Protein AF-A0A8S3GUU7-F1 (afdb_monomer)

Structure (mmCIF, N/CA/C/O backbone):
data_AF-A0A8S3GUU7-F1
#
_entry.id   AF-A0A8S3GUU7-F1
#
loop_
_atom_site.group_PDB
_atom_site.id
_atom_site.type_symbol
_atom_site.label_atom_id
_atom_site.label_alt_id
_atom_site.label_comp_id
_atom_site.label_asym_id
_atom_site.label_entity_id
_atom_site.label_seq_id
_atom_site.pdbx_PDB_ins_code
_atom_site.Cartn_x
_atom_site.Cartn_y
_atom_site.Cartn_z
_atom_site.occupancy
_atom_site.B_iso_or_equiv
_atom_site.auth_seq_id
_atom_site.auth_comp_id
_atom_site.auth_asym_id
_atom_site.auth_atom_id
_atom_site.pdbx_PDB_model_num
ATOM 1 N N . ASP A 1 1 ? 14.134 -8.249 5.274 1.00 40.31 1 ASP A N 1
ATOM 2 C CA . ASP A 1 1 ? 15.047 -9.192 4.609 1.00 40.31 1 ASP A CA 1
ATOM 3 C C . ASP A 1 1 ? 14.419 -10.175 3.637 1.00 40.31 1 ASP A C 1
ATOM 5 O O . ASP A 1 1 ? 15.190 -10.822 2.953 1.00 40.31 1 ASP A O 1
ATOM 9 N N . ASP A 1 2 ? 13.101 -10.194 3.404 1.00 51.78 2 ASP A N 1
ATOM 10 C CA . ASP A 1 2 ? 12.549 -11.016 2.317 1.00 51.78 2 ASP A CA 1
ATOM 11 C C . ASP A 1 2 ? 11.729 -10.173 1.341 1.00 51.78 2 ASP A C 1
ATOM 13 O O . ASP A 1 2 ? 10.707 -9.580 1.690 1.00 51.78 2 ASP A O 1
ATOM 17 N N . PHE A 1 3 ? 12.198 -10.097 0.093 1.00 51.91 3 PHE A N 1
ATOM 18 C CA . PHE A 1 3 ? 11.362 -9.646 -1.013 1.00 51.91 3 PHE A CA 1
ATOM 19 C C . PHE A 1 3 ? 10.287 -10.728 -1.222 1.00 51.91 3 PHE A C 1
ATOM 21 O O . PHE A 1 3 ? 10.642 -11.899 -1.352 1.00 51.91 3 PHE A O 1
ATOM 28 N N . PRO A 1 4 ? 8.987 -10.389 -1.267 1.00 59.56 4 PRO A N 1
ATOM 29 C CA . PRO A 1 4 ? 7.901 -11.375 -1.188 1.00 59.56 4 PRO A CA 1
ATOM 30 C C . PRO A 1 4 ? 7.837 -12.356 -2.372 1.00 59.56 4 PRO A C 1
ATOM 32 O O . PRO A 1 4 ? 7.067 -13.312 -2.340 1.00 59.56 4 PRO A O 1
ATOM 35 N N . TYR A 1 5 ? 8.634 -12.131 -3.419 1.00 67.38 5 TYR A N 1
ATOM 36 C CA . TYR A 1 5 ? 8.661 -12.941 -4.630 1.00 67.38 5 TYR A CA 1
ATOM 37 C C . TYR A 1 5 ? 10.096 -13.282 -5.039 1.00 67.38 5 TYR A C 1
ATOM 39 O O . TYR A 1 5 ? 10.978 -12.428 -5.047 1.00 67.38 5 TYR A O 1
ATOM 47 N N . SER A 1 6 ? 10.333 -14.526 -5.450 1.00 74.62 6 SER A N 1
ATOM 48 C CA . SER A 1 6 ? 11.622 -14.935 -6.013 1.00 74.62 6 SER A CA 1
ATOM 49 C C . SER A 1 6 ? 11.934 -14.126 -7.276 1.00 74.62 6 SER A C 1
ATOM 51 O O . SER A 1 6 ? 11.112 -14.074 -8.200 1.00 74.62 6 SER A O 1
ATOM 53 N N . ILE A 1 7 ? 13.123 -13.529 -7.341 1.00 79.25 7 ILE A N 1
ATOM 54 C CA . ILE A 1 7 ? 13.607 -12.837 -8.539 1.00 79.25 7 ILE A CA 1
ATOM 55 C C . ILE A 1 7 ? 13.697 -13.869 -9.671 1.00 79.25 7 ILE A C 1
ATOM 57 O O . ILE A 1 7 ? 14.233 -14.951 -9.489 1.00 79.25 7 ILE A O 1
ATOM 61 N N . LYS A 1 8 ? 13.144 -13.577 -10.851 1.00 81.44 8 LYS A N 1
ATOM 62 C CA . LYS A 1 8 ? 13.173 -14.534 -11.976 1.00 81.44 8 LYS A CA 1
ATOM 63 C C . LYS A 1 8 ? 14.347 -14.311 -12.920 1.00 81.44 8 LYS A C 1
ATOM 65 O O . LYS A 1 8 ? 14.850 -15.266 -13.496 1.00 81.44 8 LYS A O 1
ATOM 70 N N . CYS A 1 9 ? 14.749 -13.059 -13.110 1.00 83.31 9 CYS A N 1
ATOM 71 C CA . CYS A 1 9 ? 15.801 -12.668 -14.038 1.00 83.31 9 CYS A CA 1
ATOM 72 C C . CYS A 1 9 ? 16.265 -11.243 -13.722 1.00 83.31 9 CYS A C 1
ATOM 74 O O . CYS A 1 9 ? 15.494 -10.444 -13.184 1.00 83.31 9 CYS A O 1
ATOM 76 N N . ILE A 1 10 ? 17.515 -10.937 -14.061 1.00 83.62 10 ILE A N 1
ATOM 77 C CA . ILE A 1 10 ? 18.119 -9.614 -13.936 1.00 83.62 10 ILE A CA 1
ATOM 78 C C . ILE A 1 10 ? 18.531 -9.149 -15.334 1.00 83.62 10 ILE A C 1
ATOM 80 O O . ILE A 1 10 ? 19.316 -9.820 -16.002 1.00 83.62 10 ILE A O 1
ATOM 84 N N . TYR A 1 11 ? 18.037 -7.984 -15.755 1.00 85.31 11 TYR A N 1
ATOM 85 C CA . TYR A 1 11 ? 18.441 -7.334 -17.001 1.00 85.31 11 TYR A CA 1
ATOM 86 C C . TYR A 1 11 ? 19.432 -6.209 -16.705 1.00 85.31 11 TYR A C 1
ATOM 88 O O . TYR A 1 11 ? 19.149 -5.320 -15.902 1.00 85.31 11 TYR A O 1
ATOM 96 N N . LEU A 1 12 ? 20.589 -6.231 -17.364 1.00 83.56 12 LEU A N 1
ATOM 97 C CA . LEU A 1 12 ? 21.628 -5.213 -17.227 1.00 83.56 12 LEU A CA 1
ATOM 98 C C . LEU A 1 12 ? 21.812 -4.476 -18.553 1.00 83.56 12 LEU A C 1
ATOM 100 O O . LEU A 1 12 ? 22.301 -5.060 -19.517 1.00 83.56 12 LEU A O 1
ATOM 104 N N . LEU A 1 13 ? 21.483 -3.185 -18.590 1.00 82.12 13 LEU A N 1
ATOM 105 C CA . LEU A 1 13 ? 21.743 -2.336 -19.751 1.00 82.12 13 LEU A CA 1
ATOM 106 C C . LEU A 1 13 ? 23.160 -1.751 -19.675 1.00 82.12 13 LEU A C 1
ATOM 108 O O . LEU A 1 13 ? 23.517 -1.098 -18.691 1.00 82.12 13 LEU A O 1
ATOM 112 N N . ARG A 1 14 ? 23.985 -1.972 -20.707 1.00 71.44 14 ARG A N 1
ATOM 113 C CA . ARG A 1 14 ? 25.337 -1.401 -20.745 1.00 71.44 14 ARG A CA 1
ATOM 114 C C . ARG A 1 14 ? 25.300 0.112 -21.014 1.00 71.44 14 ARG A C 1
ATOM 116 O O . ARG A 1 14 ? 24.604 0.560 -21.920 1.00 71.44 14 ARG A O 1
ATOM 123 N N . PRO A 1 15 ? 26.099 0.906 -20.289 1.00 61.66 15 PRO A N 1
ATOM 124 C CA . PRO A 1 15 ? 26.205 2.339 -20.518 1.00 61.66 15 PRO A CA 1
ATOM 125 C C . PRO A 1 15 ? 27.009 2.631 -21.793 1.00 61.66 15 PRO A C 1
ATOM 127 O O . PRO A 1 15 ? 28.092 2.085 -21.995 1.00 61.66 15 PRO A O 1
ATOM 130 N N . ASN A 1 16 ? 26.505 3.541 -22.633 1.00 59.91 16 ASN A N 1
ATOM 131 C CA . ASN A 1 16 ? 27.073 3.859 -23.955 1.00 59.91 16 ASN A CA 1
ATOM 132 C C . ASN A 1 16 ? 28.303 4.795 -23.930 1.00 59.91 16 ASN A C 1
ATOM 134 O O . ASN A 1 16 ? 28.861 5.102 -24.982 1.00 59.91 16 ASN A O 1
ATOM 138 N N . SER A 1 17 ? 28.752 5.254 -22.757 1.00 56.25 17 SER A N 1
ATOM 139 C CA . SER A 1 17 ? 29.848 6.228 -22.633 1.00 56.25 17 SER A CA 1
ATOM 140 C C . SER A 1 17 ? 31.183 5.592 -22.240 1.00 56.25 17 SER A C 1
ATOM 142 O O . SER A 1 17 ? 31.288 4.867 -21.250 1.00 56.25 17 SER A O 1
ATOM 144 N N . TRP A 1 18 ? 32.246 5.983 -22.955 1.00 52.94 18 TRP A N 1
ATOM 145 C CA . TRP A 1 18 ? 33.654 5.626 -22.702 1.00 52.94 18 TRP A CA 1
ATOM 146 C C . TRP A 1 18 ? 34.109 5.855 -21.242 1.00 52.94 18 TRP A C 1
ATOM 148 O O . TRP A 1 18 ? 34.993 5.147 -20.761 1.00 52.94 18 TRP A O 1
ATOM 158 N N . MET A 1 19 ? 33.475 6.778 -20.505 1.00 52.06 19 MET A N 1
ATOM 159 C CA . MET A 1 19 ? 33.838 7.110 -19.118 1.00 52.06 19 MET A CA 1
ATOM 160 C C . MET A 1 19 ? 33.398 6.076 -18.070 1.00 52.06 19 MET A C 1
ATOM 162 O O . MET A 1 19 ? 33.816 6.173 -16.922 1.00 52.06 19 MET A O 1
ATOM 166 N N . GLN A 1 20 ? 32.639 5.039 -18.442 1.00 51.25 20 GLN A N 1
ATOM 167 C CA . GLN A 1 20 ? 32.334 3.920 -17.538 1.00 51.25 20 GLN A CA 1
ATOM 168 C C . GLN A 1 20 ? 33.222 2.690 -17.772 1.00 51.25 20 GLN A C 1
ATOM 170 O O . GLN A 1 20 ? 33.020 1.649 -17.151 1.00 51.25 20 GLN A O 1
ATOM 175 N N . ARG A 1 21 ? 34.272 2.796 -18.602 1.00 49.62 21 ARG A N 1
ATOM 176 C CA . ARG A 1 21 ? 35.256 1.711 -18.784 1.00 49.62 21 ARG A CA 1
ATOM 177 C C . ARG A 1 21 ? 35.978 1.328 -17.481 1.00 49.62 21 ARG A C 1
ATOM 179 O O . ARG A 1 21 ? 36.490 0.220 -17.408 1.00 49.62 21 ARG A O 1
ATOM 186 N N . ALA A 1 22 ? 35.947 2.146 -16.427 1.00 47.12 22 ALA A N 1
ATOM 187 C CA . ALA A 1 22 ? 36.403 1.743 -15.090 1.00 47.12 22 ALA A CA 1
ATOM 188 C C . ALA A 1 22 ? 35.411 0.818 -14.345 1.00 47.12 22 ALA A C 1
ATOM 190 O O . ALA A 1 22 ? 35.832 0.008 -13.526 1.00 47.12 22 ALA A O 1
ATOM 191 N N . ILE A 1 23 ? 34.118 0.859 -14.689 1.00 46.88 23 ILE A N 1
ATOM 192 C CA . ILE A 1 23 ? 33.077 -0.066 -14.192 1.00 46.88 23 ILE A CA 1
ATOM 193 C C . ILE A 1 23 ? 33.123 -1.401 -14.967 1.00 46.88 23 ILE A C 1
ATOM 195 O O . ILE A 1 23 ? 32.507 -2.387 -14.579 1.00 46.88 23 ILE A O 1
ATOM 199 N N . SER A 1 24 ? 33.925 -1.485 -16.041 1.00 45.56 24 SER A N 1
ATOM 200 C CA . SER A 1 24 ? 34.083 -2.690 -16.876 1.00 45.56 24 SER A CA 1
ATOM 201 C C . SER A 1 24 ? 34.731 -3.894 -16.183 1.00 45.56 24 SER A C 1
ATOM 203 O O . SER A 1 24 ? 34.866 -4.953 -16.799 1.00 45.56 24 SER A O 1
ATOM 205 N N . ARG A 1 25 ? 35.079 -3.804 -14.896 1.00 47.59 25 ARG A N 1
ATOM 206 C CA . ARG A 1 25 ? 35.370 -4.997 -14.104 1.00 47.59 25 ARG A CA 1
ATOM 207 C C . ARG A 1 25 ? 34.062 -5.647 -13.670 1.00 47.59 25 ARG A C 1
ATOM 209 O O . ARG A 1 25 ? 33.586 -5.485 -12.553 1.00 47.59 25 ARG A O 1
ATOM 216 N N . ILE A 1 26 ? 33.588 -6.487 -14.582 1.00 52.16 26 ILE A N 1
ATOM 217 C CA . ILE A 1 26 ? 32.719 -7.667 -14.426 1.00 52.16 26 ILE A CA 1
ATOM 218 C C . ILE A 1 26 ? 32.937 -8.444 -13.098 1.00 52.16 26 ILE A C 1
ATOM 220 O O . ILE A 1 26 ? 32.093 -9.231 -12.696 1.00 52.16 26 ILE A O 1
ATOM 224 N N . THR A 1 27 ? 34.023 -8.190 -12.366 1.00 49.88 27 THR A N 1
ATOM 225 C CA . THR A 1 27 ? 34.297 -8.671 -11.010 1.00 49.88 27 THR A CA 1
ATOM 226 C C . THR A 1 27 ? 33.221 -8.298 -9.976 1.00 49.88 27 THR A C 1
ATOM 228 O O . THR A 1 27 ? 32.837 -9.172 -9.212 1.00 49.88 27 THR A O 1
ATOM 231 N N . ILE A 1 28 ? 32.665 -7.075 -9.972 1.00 51.16 28 ILE A N 1
ATOM 232 C CA . ILE A 1 28 ? 31.681 -6.682 -8.930 1.00 51.16 28 ILE A CA 1
ATOM 233 C C . ILE A 1 28 ? 30.335 -7.406 -9.128 1.00 51.16 28 ILE A C 1
ATOM 235 O O . ILE A 1 28 ? 29.662 -7.742 -8.163 1.00 51.16 28 ILE A O 1
ATOM 239 N N . LEU A 1 29 ? 29.959 -7.715 -10.373 1.00 51.12 29 LEU A N 1
ATOM 240 C CA . LEU A 1 29 ? 28.748 -8.492 -10.668 1.00 51.12 29 LEU A CA 1
ATOM 241 C C . LEU A 1 29 ? 28.934 -9.999 -10.468 1.00 51.12 29 LEU A C 1
ATOM 243 O O . LEU A 1 29 ? 27.950 -10.673 -10.211 1.00 51.12 29 LEU A O 1
ATOM 247 N N . ASN A 1 30 ? 30.158 -10.523 -10.575 1.00 49.50 30 ASN A N 1
ATOM 248 C CA . ASN A 1 30 ? 30.435 -11.932 -10.285 1.00 49.50 30 ASN A C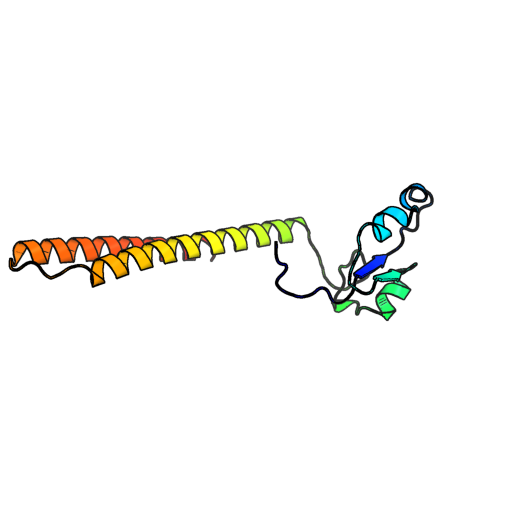A 1
ATOM 249 C C . ASN A 1 30 ? 30.600 -12.208 -8.778 1.00 49.50 30 ASN A C 1
ATOM 251 O O . ASN A 1 30 ? 30.403 -13.344 -8.356 1.00 49.50 30 ASN A O 1
ATOM 255 N N . GLU A 1 31 ? 30.952 -11.202 -7.967 1.00 47.34 31 GLU A N 1
ATOM 256 C CA . GLU A 1 31 ? 30.918 -11.304 -6.497 1.00 47.34 31 GLU A CA 1
ATOM 257 C C . GLU A 1 31 ? 29.491 -11.258 -5.946 1.00 47.34 31 GLU A C 1
ATOM 259 O O . GLU A 1 31 ? 29.198 -11.901 -4.936 1.00 47.34 31 GLU A O 1
ATOM 264 N N . ILE A 1 32 ? 28.571 -10.585 -6.646 1.00 49.19 32 ILE A N 1
ATOM 265 C CA . ILE A 1 32 ? 27.144 -10.806 -6.438 1.00 49.19 32 ILE A CA 1
ATOM 266 C C . ILE A 1 32 ? 26.831 -12.145 -7.103 1.00 49.19 32 ILE A C 1
ATOM 268 O O . ILE A 1 32 ? 26.546 -12.228 -8.293 1.00 49.19 32 ILE A O 1
ATOM 272 N N . THR A 1 33 ? 26.921 -13.219 -6.330 1.00 47.47 33 THR A N 1
ATOM 273 C CA . THR A 1 33 ? 26.434 -14.549 -6.700 1.00 47.47 33 THR A CA 1
ATOM 274 C C . THR A 1 33 ? 24.915 -14.465 -6.870 1.00 47.47 33 THR A C 1
ATOM 276 O O . THR A 1 33 ? 24.129 -14.847 -6.009 1.00 47.47 33 THR A O 1
ATOM 279 N N . CYS A 1 34 ? 24.474 -13.876 -7.978 1.00 55.47 34 CYS A N 1
ATOM 280 C CA . CYS A 1 34 ? 23.082 -13.843 -8.362 1.00 55.47 34 CYS A CA 1
ATOM 281 C C . CYS A 1 34 ? 22.712 -15.271 -8.736 1.00 55.47 34 CYS A C 1
ATOM 283 O O . CYS A 1 34 ? 23.048 -15.739 -9.820 1.00 55.47 34 CYS A O 1
ATOM 285 N N . SER A 1 35 ? 21.965 -15.951 -7.871 1.00 67.62 35 SER A N 1
ATOM 286 C CA . SER A 1 35 ? 21.354 -17.257 -8.161 1.00 67.62 35 SER A CA 1
ATOM 287 C C . SER A 1 35 ? 20.331 -17.216 -9.312 1.00 67.62 35 SER A C 1
ATOM 289 O O . SER A 1 35 ? 19.611 -18.185 -9.533 1.00 67.62 35 SER A O 1
ATOM 291 N N . HIS A 1 36 ? 20.235 -16.097 -10.035 1.00 71.88 36 HIS A N 1
ATOM 292 C CA . HIS A 1 36 ? 19.209 -15.799 -11.020 1.00 71.88 36 HIS A CA 1
ATOM 293 C C . HIS A 1 36 ? 19.841 -15.507 -12.389 1.00 71.88 36 HIS A C 1
ATOM 295 O O . HIS A 1 36 ? 20.915 -14.902 -12.445 1.00 71.88 36 HIS A O 1
ATOM 301 N N . PRO A 1 37 ? 19.174 -15.879 -13.498 1.00 80.69 37 PRO A N 1
ATOM 302 C CA . PRO A 1 37 ? 19.636 -15.590 -14.852 1.00 80.69 37 PRO A CA 1
ATOM 303 C C . PRO A 1 37 ? 19.925 -14.098 -15.059 1.00 80.69 37 PRO A C 1
ATOM 305 O O . PRO A 1 37 ? 19.051 -13.260 -14.826 1.00 80.69 37 PRO A O 1
ATOM 308 N N . LEU A 1 38 ? 21.133 -13.779 -15.528 1.00 79.94 38 LEU A N 1
ATOM 309 C CA . LEU A 1 38 ? 21.570 -12.424 -15.869 1.00 79.94 38 LEU A CA 1
ATOM 310 C C . LEU A 1 38 ? 21.602 -12.249 -17.393 1.00 79.94 38 LEU A C 1
ATOM 312 O O . LEU A 1 38 ? 22.355 -12.943 -18.077 1.00 79.94 38 LEU A O 1
ATOM 316 N N . ILE A 1 39 ? 20.832 -11.294 -17.915 1.00 83.56 39 ILE A N 1
ATOM 317 C CA . ILE A 1 39 ? 20.787 -10.938 -19.340 1.00 83.56 39 ILE A CA 1
ATOM 318 C C . ILE A 1 39 ? 21.400 -9.549 -19.516 1.00 83.56 39 ILE A C 1
ATOM 320 O O . ILE A 1 39 ? 20.913 -8.560 -18.970 1.00 83.56 39 ILE A O 1
ATOM 324 N N . VAL A 1 40 ? 22.492 -9.461 -20.275 1.00 83.25 40 VAL A N 1
ATOM 325 C CA . VAL A 1 40 ? 23.224 -8.206 -20.489 1.00 83.25 40 VAL A CA 1
ATOM 326 C C . VAL A 1 40 ? 22.867 -7.624 -21.852 1.00 83.25 40 VAL A C 1
ATOM 328 O O . VAL A 1 40 ? 23.374 -8.093 -22.865 1.00 83.25 40 VAL A O 1
ATOM 331 N N . CYS A 1 41 ? 22.060 -6.567 -21.857 1.00 83.38 41 CYS A N 1
ATOM 332 C CA . CYS A 1 41 ? 21.642 -5.849 -23.058 1.00 83.38 41 CYS A CA 1
ATOM 333 C C . CYS A 1 41 ? 22.659 -4.753 -23.407 1.00 83.38 41 CYS A C 1
ATOM 335 O O . CYS A 1 41 ? 23.055 -3.943 -22.562 1.00 83.38 41 CYS A O 1
ATOM 337 N N . ARG A 1 42 ? 23.092 -4.696 -24.665 1.00 80.50 42 ARG A N 1
ATOM 338 C CA . ARG A 1 42 ? 24.012 -3.670 -25.187 1.00 80.50 42 ARG A CA 1
ATOM 339 C C . ARG A 1 42 ? 23.286 -2.433 -25.688 1.00 80.50 42 ARG A C 1
ATOM 341 O O . ARG A 1 42 ? 23.886 -1.368 -25.752 1.00 80.50 42 ARG A O 1
ATOM 348 N N . THR A 1 43 ? 22.026 -2.582 -26.078 1.00 84.38 43 THR A N 1
ATOM 349 C CA . THR A 1 43 ? 21.197 -1.498 -26.606 1.00 84.38 43 THR A CA 1
ATOM 350 C C . THR A 1 43 ? 19.798 -1.571 -26.014 1.00 84.38 43 THR A C 1
ATOM 352 O O . THR A 1 43 ? 19.389 -2.612 -25.503 1.00 84.38 43 THR A O 1
ATOM 355 N N . LEU A 1 44 ? 19.048 -0.469 -26.103 1.00 86.12 44 LEU A N 1
ATOM 356 C CA . LEU A 1 44 ? 17.632 -0.480 -25.740 1.00 86.12 44 LEU A CA 1
ATOM 357 C C . LEU A 1 44 ? 16.839 -1.443 -26.635 1.00 86.12 44 LEU A C 1
ATOM 359 O O . LEU A 1 44 ? 15.970 -2.131 -26.129 1.00 86.12 44 LEU A O 1
ATOM 363 N N . ALA A 1 45 ? 17.174 -1.574 -27.923 1.00 87.88 45 ALA A N 1
ATOM 364 C CA . ALA A 1 45 ? 16.497 -2.522 -28.812 1.00 87.88 45 ALA A CA 1
ATOM 365 C C . ALA A 1 45 ? 16.584 -3.971 -28.295 1.00 87.88 45 ALA A C 1
ATOM 367 O O . ALA A 1 45 ? 15.570 -4.650 -28.219 1.00 87.88 45 ALA A O 1
ATOM 368 N N . GLU A 1 46 ? 17.766 -4.396 -27.838 1.00 88.44 46 GLU A N 1
ATOM 369 C CA . GLU A 1 46 ? 17.980 -5.725 -27.239 1.00 88.44 46 GLU A CA 1
ATOM 370 C C . GLU A 1 46 ? 17.202 -5.909 -25.921 1.00 88.44 46 GLU A C 1
ATOM 372 O O . GLU A 1 46 ? 16.753 -7.007 -25.607 1.00 88.44 46 GLU A O 1
ATOM 377 N N . LEU A 1 47 ? 16.981 -4.832 -25.157 1.00 89.94 47 LEU A N 1
ATOM 378 C CA . LEU A 1 47 ? 16.117 -4.869 -23.971 1.00 89.94 47 LEU A CA 1
ATOM 379 C C . LEU A 1 47 ? 14.643 -5.087 -24.357 1.00 89.94 47 LEU A C 1
ATOM 381 O O . LEU A 1 47 ? 13.958 -5.890 -23.727 1.00 89.94 47 LEU A O 1
ATOM 385 N N . HIS A 1 48 ? 14.175 -4.410 -25.411 1.00 90.25 48 HIS A N 1
ATOM 386 C CA . HIS A 1 48 ? 12.801 -4.513 -25.924 1.00 90.25 48 HIS A CA 1
ATOM 387 C C . HIS A 1 48 ? 12.504 -5.851 -26.628 1.00 90.25 48 HIS A C 1
ATOM 389 O O . HIS A 1 48 ? 11.343 -6.206 -26.800 1.00 90.25 48 HIS A O 1
ATOM 395 N N . GLU A 1 49 ? 13.523 -6.641 -26.986 1.00 90.94 49 GLU A N 1
ATOM 396 C CA . GLU A 1 49 ? 13.334 -8.040 -27.417 1.00 90.94 49 GLU A CA 1
ATOM 397 C C . GLU A 1 49 ? 12.876 -8.951 -26.266 1.00 90.94 49 GLU A C 1
ATOM 399 O O . GLU A 1 49 ? 12.252 -9.986 -26.501 1.00 90.94 49 GLU A O 1
ATOM 404 N N . HIS A 1 50 ? 13.173 -8.568 -25.020 1.00 88.38 50 HIS A N 1
ATOM 405 C CA . HIS A 1 50 ? 12.870 -9.358 -23.827 1.00 88.38 50 HIS A CA 1
ATOM 406 C C . HIS A 1 50 ? 11.703 -8.796 -23.008 1.00 88.38 50 HIS A C 1
ATOM 408 O O . HIS A 1 50 ? 11.037 -9.549 -22.294 1.00 88.38 50 HIS A O 1
ATOM 414 N N . LEU A 1 51 ? 11.479 -7.482 -23.072 1.00 90.25 51 LEU A N 1
ATOM 415 C CA . LEU A 1 51 ? 10.495 -6.762 -22.267 1.00 90.25 51 LEU A CA 1
ATOM 416 C C . LEU A 1 51 ? 9.612 -5.891 -23.156 1.00 90.25 51 LEU A C 1
ATOM 418 O O . LEU A 1 51 ? 10.102 -5.176 -24.023 1.00 90.25 51 LEU A O 1
ATOM 422 N N . ASP A 1 52 ? 8.308 -5.911 -22.897 1.00 91.56 52 ASP A N 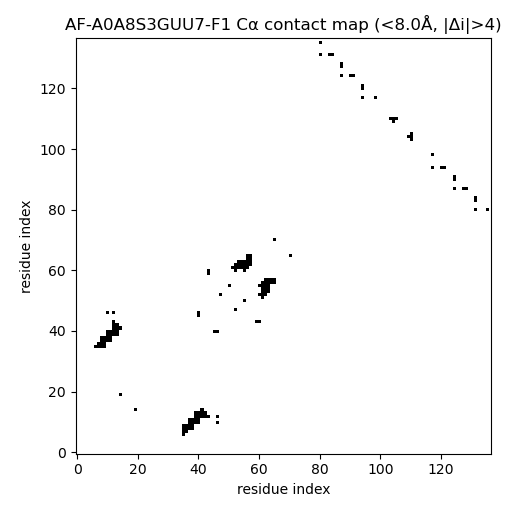1
ATOM 423 C CA . ASP A 1 52 ? 7.357 -5.053 -23.599 1.00 91.56 52 ASP A CA 1
ATOM 424 C C . ASP A 1 52 ? 7.519 -3.590 -23.140 1.00 91.56 52 ASP A C 1
ATOM 426 O O . ASP A 1 52 ? 7.693 -3.308 -21.949 1.00 91.56 52 ASP A O 1
ATOM 430 N N . ALA A 1 53 ? 7.412 -2.637 -24.069 1.00 90.12 53 ALA A N 1
ATOM 431 C CA . ALA A 1 53 ? 7.485 -1.206 -23.775 1.00 90.12 53 ALA A CA 1
ATOM 432 C C . ALA A 1 53 ? 6.466 -0.755 -22.708 1.00 90.12 53 ALA A C 1
ATOM 434 O O . ALA A 1 53 ? 6.738 0.179 -21.951 1.00 90.12 53 ALA A O 1
ATOM 435 N N . SER A 1 54 ? 5.316 -1.427 -22.597 1.00 90.69 54 SER A N 1
ATOM 436 C CA . SER A 1 54 ? 4.306 -1.198 -21.552 1.00 90.69 54 SER A CA 1
ATOM 437 C C . SER A 1 54 ? 4.795 -1.464 -20.125 1.00 90.69 54 SER A C 1
ATOM 439 O O . SER A 1 54 ? 4.189 -0.969 -19.176 1.00 90.69 54 SER A O 1
ATOM 441 N N . GLN A 1 55 ? 5.894 -2.203 -19.960 1.00 89.62 55 GLN A N 1
ATOM 442 C CA . GLN A 1 55 ? 6.484 -2.553 -18.666 1.00 89.62 55 GLN A CA 1
ATOM 443 C C . GLN A 1 55 ? 7.682 -1.671 -18.290 1.00 89.62 55 GLN A C 1
ATOM 445 O O . GLN A 1 55 ? 8.249 -1.825 -17.208 1.00 89.62 55 GLN A O 1
ATOM 450 N N . LEU A 1 56 ? 8.078 -0.751 -19.171 1.00 90.44 56 LEU A N 1
ATOM 451 C CA . LEU A 1 56 ? 9.269 0.078 -19.015 1.00 90.44 56 LEU A CA 1
ATOM 452 C C . LEU A 1 56 ? 8.896 1.549 -18.811 1.00 90.44 56 LEU A C 1
ATOM 454 O O . LEU A 1 56 ? 7.888 2.033 -19.329 1.00 90.44 56 LEU A O 1
ATOM 458 N N . SER A 1 57 ? 9.733 2.278 -18.069 1.00 90.62 57 SER A N 1
ATOM 459 C CA . SER A 1 57 ? 9.613 3.732 -17.954 1.00 90.62 57 SER A CA 1
ATOM 460 C C . SER A 1 57 ? 10.031 4.429 -19.248 1.00 90.62 57 SER A C 1
ATOM 462 O O . SER A 1 57 ? 10.806 3.890 -20.042 1.00 90.62 57 SER A O 1
ATOM 464 N N . LYS A 1 58 ? 9.550 5.658 -19.458 1.00 89.12 58 LYS A N 1
ATOM 465 C CA . LYS A 1 58 ? 9.922 6.485 -20.621 1.00 89.12 58 LYS A CA 1
ATOM 466 C C . LYS A 1 58 ? 11.437 6.671 -20.781 1.00 89.12 58 LYS A C 1
ATOM 468 O O . LYS A 1 58 ? 11.921 6.686 -21.908 1.00 89.12 58 LYS A O 1
ATOM 473 N N . ASP A 1 59 ? 12.189 6.720 -19.680 1.00 85.69 59 ASP A N 1
ATOM 474 C CA . ASP A 1 59 ? 13.661 6.815 -19.689 1.00 85.69 59 ASP A CA 1
ATOM 475 C C . ASP A 1 59 ? 14.341 5.599 -20.348 1.00 85.69 59 ASP A C 1
ATOM 477 O O . ASP A 1 59 ? 15.470 5.688 -20.827 1.00 85.69 59 ASP A O 1
ATOM 481 N N . LEU A 1 60 ? 13.638 4.464 -20.403 1.00 88.19 60 LEU A N 1
ATOM 482 C CA . LEU A 1 60 ? 14.052 3.221 -21.060 1.00 88.19 60 LEU A CA 1
ATOM 483 C C . LEU A 1 60 ? 13.304 2.994 -22.387 1.00 88.19 60 LEU A C 1
ATOM 485 O O . LEU A 1 60 ? 13.197 1.864 -22.866 1.00 88.19 60 LEU A O 1
ATOM 489 N N . ALA A 1 61 ? 12.784 4.070 -22.987 1.00 88.69 61 ALA A N 1
ATOM 490 C CA . ALA A 1 61 ? 11.936 4.040 -24.179 1.00 88.69 61 ALA A CA 1
ATOM 491 C C . ALA A 1 61 ? 10.654 3.196 -24.008 1.00 88.69 61 ALA A C 1
ATOM 493 O O . ALA A 1 61 ? 10.170 2.588 -24.960 1.00 88.69 61 ALA A O 1
ATOM 494 N N . GLY A 1 62 ? 10.114 3.145 -22.788 1.00 90.19 62 GLY A N 1
ATOM 495 C CA . GLY A 1 62 ? 8.832 2.520 -22.475 1.00 90.19 62 GLY A CA 1
ATOM 496 C C . GLY A 1 62 ? 7.654 3.495 -22.416 1.00 90.19 62 GLY A C 1
ATOM 497 O O . GLY A 1 62 ? 7.767 4.673 -22.759 1.00 90.19 62 GLY A O 1
ATOM 498 N N . LEU A 1 63 ? 6.505 2.994 -21.963 1.00 91.94 63 LEU A N 1
ATOM 499 C CA . LEU A 1 63 ? 5.235 3.727 -21.903 1.00 91.94 63 LEU A CA 1
ATOM 500 C C . LEU A 1 63 ? 4.884 4.235 -20.495 1.00 91.94 63 LEU A C 1
ATOM 502 O O . LEU A 1 63 ? 3.998 5.081 -20.360 1.00 91.94 63 LEU A O 1
ATOM 506 N N . ILE A 1 64 ? 5.561 3.754 -19.447 1.00 91.81 64 ILE A N 1
ATOM 507 C CA . ILE A 1 64 ? 5.266 4.133 -18.061 1.00 91.81 64 ILE A CA 1
ATOM 508 C C . ILE A 1 64 ? 5.834 5.525 -17.772 1.00 91.81 64 ILE A C 1
ATOM 510 O O . ILE A 1 64 ? 7.043 5.762 -17.835 1.00 91.81 64 ILE A O 1
ATOM 514 N N . ASP A 1 65 ? 4.953 6.450 -17.399 1.00 90.94 6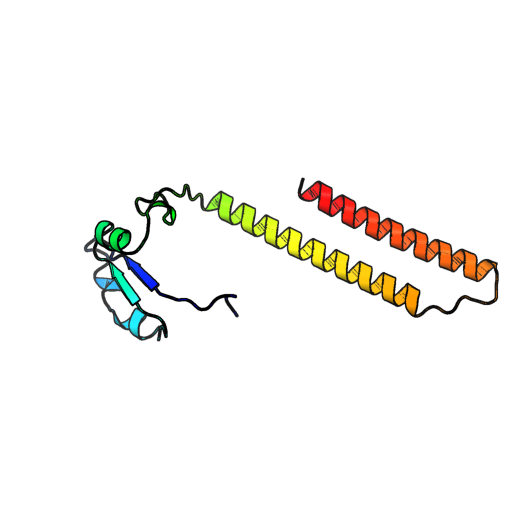5 ASP A N 1
ATOM 515 C CA . ASP A 1 65 ? 5.340 7.776 -16.925 1.00 90.94 65 ASP A CA 1
ATOM 516 C C . ASP A 1 65 ? 5.781 7.709 -15.458 1.00 90.94 65 ASP A C 1
ATOM 518 O O . ASP A 1 65 ? 4.989 7.896 -14.535 1.00 90.94 65 ASP A O 1
ATOM 522 N N . PHE A 1 66 ? 7.046 7.358 -15.235 1.00 89.31 66 PHE A N 1
ATOM 523 C CA . PHE A 1 66 ? 7.596 7.234 -13.891 1.00 89.31 66 PHE A CA 1
ATOM 524 C C . PHE A 1 66 ? 8.080 8.590 -13.368 1.00 89.31 66 PHE A C 1
ATOM 526 O O . PHE A 1 66 ? 8.994 9.194 -13.925 1.00 89.31 66 PHE A O 1
ATOM 533 N N . ARG A 1 67 ? 7.503 9.043 -12.251 1.00 88.56 67 ARG A N 1
ATOM 534 C CA . ARG A 1 67 ? 7.939 10.244 -11.529 1.00 88.56 67 ARG A CA 1
ATOM 535 C C . ARG A 1 67 ? 8.464 9.837 -10.160 1.00 88.56 67 ARG A C 1
ATOM 537 O O . ARG A 1 67 ? 7.685 9.487 -9.278 1.00 88.56 67 ARG A O 1
ATOM 544 N N . LEU A 1 68 ? 9.785 9.896 -9.984 1.00 86.44 68 LEU A N 1
ATOM 545 C CA . LEU A 1 68 ? 10.448 9.425 -8.763 1.00 86.44 68 LEU A CA 1
ATOM 546 C C . LEU A 1 68 ? 9.878 10.080 -7.500 1.00 86.44 68 LEU A C 1
ATOM 548 O O . LEU A 1 68 ? 9.575 9.384 -6.540 1.00 86.44 68 LEU A O 1
ATOM 552 N N . PHE A 1 69 ? 9.708 11.403 -7.514 1.00 91.88 69 PHE A N 1
ATOM 553 C CA . PHE A 1 69 ? 9.212 12.137 -6.350 1.00 91.88 69 PHE A CA 1
ATOM 554 C C . PHE A 1 69 ? 7.805 11.682 -5.936 1.00 91.88 69 PHE A C 1
ATOM 556 O O . PHE A 1 69 ? 7.585 11.345 -4.779 1.00 91.88 69 PHE A O 1
ATOM 563 N N . GLU A 1 70 ? 6.883 11.578 -6.895 1.00 91.50 70 GLU A N 1
ATOM 564 C CA . GLU A 1 70 ? 5.524 11.088 -6.644 1.00 91.50 70 GLU A CA 1
ATOM 565 C C . GLU A 1 70 ? 5.525 9.631 -6.166 1.00 91.50 70 GLU A C 1
ATOM 567 O O . GLU A 1 70 ? 4.750 9.264 -5.287 1.00 91.50 70 GLU A O 1
ATOM 572 N N . TRP A 1 71 ? 6.396 8.784 -6.723 1.00 90.25 71 TRP A N 1
ATOM 573 C CA . TRP A 1 71 ? 6.528 7.401 -6.272 1.00 90.25 71 TRP A CA 1
ATOM 574 C C . TRP A 1 71 ? 6.984 7.320 -4.811 1.00 90.25 71 TRP A C 1
ATOM 576 O O . TRP A 1 71 ? 6.400 6.553 -4.045 1.00 90.25 71 TRP A O 1
ATOM 586 N N . ILE A 1 72 ? 7.977 8.128 -4.417 1.00 92.94 72 ILE A N 1
ATOM 587 C CA . ILE A 1 72 ? 8.457 8.213 -3.029 1.00 92.94 72 ILE A CA 1
ATOM 588 C C . ILE A 1 72 ? 7.332 8.693 -2.111 1.00 92.94 72 ILE A C 1
ATOM 590 O O . ILE A 1 72 ? 7.072 8.071 -1.084 1.00 92.94 72 ILE A O 1
ATOM 594 N N . GLU A 1 73 ? 6.642 9.768 -2.488 1.00 93.44 73 GLU A N 1
ATOM 595 C CA . GLU A 1 73 ? 5.545 10.333 -1.701 1.00 93.44 73 GLU A CA 1
ATOM 596 C C . GLU A 1 73 ? 4.414 9.314 -1.500 1.00 93.44 73 GLU A C 1
ATOM 598 O O . GLU A 1 73 ? 3.981 9.068 -0.372 1.00 93.44 73 GLU A O 1
ATOM 603 N N . ARG A 1 74 ? 3.996 8.633 -2.575 1.00 89.56 74 ARG A N 1
ATOM 604 C CA . ARG A 1 74 ? 2.990 7.563 -2.509 1.00 89.56 74 ARG A CA 1
ATOM 605 C C . ARG A 1 74 ? 3.448 6.394 -1.637 1.00 89.56 74 ARG A C 1
ATOM 607 O O . ARG A 1 74 ? 2.649 5.862 -0.871 1.00 89.56 74 ARG A O 1
ATOM 614 N N . ARG A 1 75 ? 4.716 5.981 -1.739 1.00 92.62 75 ARG A N 1
ATOM 615 C CA . ARG A 1 75 ? 5.305 4.925 -0.895 1.00 92.62 75 ARG A CA 1
ATOM 616 C C . ARG A 1 75 ? 5.245 5.297 0.583 1.00 92.62 75 ARG A C 1
ATOM 618 O O . ARG A 1 75 ? 4.717 4.514 1.367 1.00 92.62 75 ARG A O 1
ATOM 625 N N . ALA A 1 76 ? 5.683 6.502 0.932 1.00 93.38 76 ALA A N 1
ATOM 626 C CA . ALA A 1 76 ? 5.635 7.000 2.303 1.00 93.38 76 ALA A CA 1
ATOM 627 C C . ALA A 1 76 ? 4.193 7.082 2.838 1.00 93.38 76 ALA A C 1
ATOM 629 O O . ALA A 1 76 ? 3.934 6.727 3.988 1.00 93.38 76 ALA A O 1
ATOM 630 N N . ALA A 1 77 ? 3.233 7.496 2.004 1.00 90.62 77 ALA A N 1
ATOM 631 C CA . ALA A 1 77 ? 1.820 7.516 2.378 1.00 90.62 77 ALA A CA 1
ATOM 632 C C . ALA A 1 77 ? 1.281 6.105 2.686 1.00 90.62 77 ALA A C 1
ATOM 634 O O . ALA A 1 77 ? 0.616 5.912 3.704 1.00 90.62 77 ALA A O 1
ATOM 635 N N . ILE A 1 78 ? 1.609 5.105 1.858 1.00 92.69 78 ILE A N 1
ATOM 636 C CA . ILE A 1 78 ? 1.215 3.701 2.086 1.00 92.69 78 ILE A CA 1
ATOM 637 C C . ILE A 1 78 ? 1.840 3.150 3.376 1.00 92.69 78 ILE A C 1
ATOM 639 O O . ILE A 1 78 ? 1.164 2.470 4.151 1.00 92.69 78 ILE A O 1
ATOM 643 N N . GLU A 1 79 ? 3.117 3.434 3.624 1.00 91.88 79 GLU A N 1
ATOM 644 C CA . GLU A 1 79 ? 3.810 3.005 4.845 1.00 91.88 79 GLU A CA 1
ATOM 645 C C . GLU A 1 79 ? 3.159 3.611 6.092 1.00 91.88 79 GLU A C 1
ATOM 647 O O . GLU A 1 79 ? 2.863 2.893 7.048 1.00 91.88 79 GLU A O 1
ATOM 652 N N . LYS A 1 80 ? 2.826 4.906 6.048 1.00 91.56 80 LYS A N 1
ATOM 653 C CA . LYS A 1 80 ? 2.105 5.583 7.131 1.00 91.56 80 LYS A CA 1
ATOM 654 C C . LYS A 1 80 ? 0.725 4.969 7.379 1.00 91.56 80 LYS A C 1
ATOM 656 O O . LYS A 1 80 ? 0.358 4.767 8.531 1.00 91.56 80 LYS A O 1
ATOM 661 N N . LEU A 1 81 ? -0.025 4.648 6.322 1.00 91.75 81 LEU A N 1
ATOM 662 C CA . LEU A 1 81 ? -1.323 3.976 6.448 1.00 91.75 81 LEU A CA 1
ATOM 663 C C . LEU A 1 81 ? -1.174 2.613 7.123 1.00 91.75 81 LEU A C 1
ATOM 665 O O . LEU A 1 81 ? -1.933 2.282 8.029 1.00 91.75 81 LEU A O 1
ATOM 669 N N . THR A 1 82 ? -0.178 1.842 6.689 1.00 93.00 82 THR A N 1
ATOM 670 C CA . THR A 1 82 ? 0.115 0.517 7.247 1.00 93.00 82 THR A CA 1
ATOM 671 C C . THR A 1 82 ? 0.404 0.617 8.743 1.00 93.00 82 THR A C 1
ATOM 673 O O . THR A 1 82 ? -0.168 -0.141 9.524 1.00 93.00 82 THR A O 1
ATOM 676 N N . GLN A 1 83 ? 1.212 1.599 9.150 1.00 92.44 83 GLN A N 1
ATOM 677 C CA . GLN A 1 83 ? 1.507 1.861 10.556 1.00 92.44 83 GLN A CA 1
ATOM 678 C C . GLN A 1 83 ? 0.247 2.233 11.355 1.00 92.44 83 GLN A C 1
ATOM 680 O O . GLN A 1 83 ? -0.008 1.642 12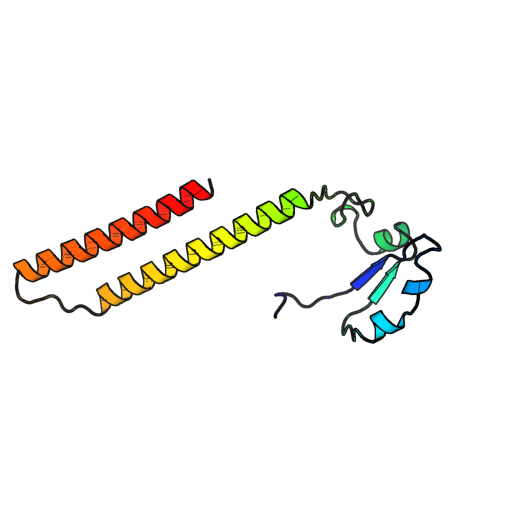.400 1.00 92.44 83 GLN A O 1
ATOM 685 N N . SER A 1 84 ? -0.587 3.149 10.853 1.00 92.50 84 SER A N 1
ATOM 686 C CA . SER A 1 84 ? -1.815 3.547 11.559 1.00 92.50 84 SER A CA 1
ATOM 687 C C . SER A 1 84 ? -2.837 2.410 11.678 1.00 92.50 84 SER A C 1
ATOM 689 O O . SER A 1 84 ? -3.502 2.283 12.703 1.00 92.50 84 SER A O 1
ATOM 691 N N . ILE A 1 85 ? -2.962 1.554 10.657 1.00 92.19 85 ILE A N 1
ATOM 692 C CA . ILE A 1 85 ? -3.812 0.354 10.727 1.00 92.19 85 ILE A CA 1
ATOM 693 C C . ILE A 1 85 ? -3.273 -0.625 11.772 1.00 92.19 85 ILE A C 1
ATOM 695 O O . ILE A 1 85 ? -4.058 -1.230 12.502 1.00 92.19 85 ILE A O 1
ATOM 699 N N . HIS A 1 86 ? -1.951 -0.783 11.851 1.00 94.31 86 HIS A N 1
ATOM 700 C CA . HIS A 1 86 ? -1.327 -1.648 12.843 1.00 94.31 86 HIS A CA 1
ATOM 701 C C . HIS A 1 86 ? -1.627 -1.172 14.271 1.00 94.31 86 HIS A C 1
ATOM 703 O O . HIS A 1 86 ? -2.137 -1.952 15.070 1.00 94.31 86 HIS A O 1
ATOM 709 N N . GLU A 1 87 ? -1.431 0.118 14.552 1.00 92.19 87 GLU A N 1
ATOM 710 C CA . GLU A 1 87 ? -1.751 0.731 15.851 1.00 92.19 87 GLU A CA 1
ATOM 711 C C . GLU A 1 87 ? -3.236 0.572 16.213 1.00 92.19 87 GLU A C 1
ATOM 713 O O . GLU A 1 87 ? -3.573 0.177 17.331 1.00 92.19 87 GLU A O 1
ATOM 718 N N . LEU A 1 88 ? -4.143 0.805 15.254 1.00 92.44 88 LEU A N 1
ATOM 719 C CA . LEU A 1 88 ? -5.578 0.582 15.452 1.00 92.44 88 LEU A CA 1
ATOM 720 C C . LEU A 1 88 ? -5.880 -0.883 15.797 1.00 92.44 88 LEU A C 1
ATOM 722 O O . LEU A 1 88 ? -6.686 -1.160 16.686 1.00 92.44 88 LEU A O 1
ATOM 726 N N . SER A 1 89 ? -5.233 -1.822 15.104 1.00 93.81 89 SER A N 1
ATOM 727 C CA . SER A 1 89 ? -5.388 -3.251 15.366 1.00 93.81 89 SER A CA 1
ATOM 728 C C . SER A 1 89 ? -4.921 -3.621 16.772 1.00 93.81 89 SER A C 1
ATOM 730 O O . SER A 1 89 ? -5.587 -4.417 17.432 1.00 93.81 89 SER A O 1
ATOM 732 N N . GLU A 1 90 ? -3.808 -3.064 17.250 1.00 93.50 90 GLU A N 1
ATOM 733 C CA . GLU A 1 90 ? -3.330 -3.313 18.613 1.00 93.50 90 GLU A CA 1
ATOM 734 C C . GLU A 1 90 ? -4.311 -2.779 19.660 1.00 93.50 90 GLU A C 1
ATOM 736 O O . GLU A 1 90 ? -4.676 -3.509 20.585 1.00 93.50 90 GLU A O 1
ATOM 741 N N . MET A 1 91 ? -4.812 -1.551 19.485 1.00 90.88 91 MET A N 1
ATOM 742 C CA . MET A 1 91 ? -5.822 -0.984 20.386 1.00 90.88 91 MET A CA 1
ATOM 743 C C . MET A 1 91 ? -7.101 -1.834 20.417 1.00 90.88 91 MET A C 1
ATOM 745 O O . MET A 1 91 ? -7.652 -2.082 21.492 1.00 90.88 91 MET A O 1
ATOM 749 N N . LEU A 1 92 ? -7.551 -2.331 19.258 1.00 92.44 92 LEU A N 1
ATOM 750 C CA . LEU A 1 92 ? -8.703 -3.232 19.165 1.00 92.44 92 LEU A CA 1
ATOM 751 C C . LEU A 1 92 ? -8.469 -4.543 19.919 1.00 92.44 92 LEU A C 1
ATOM 753 O O . LEU A 1 92 ? -9.345 -4.978 20.665 1.00 92.44 92 LEU A O 1
ATOM 757 N N . LEU A 1 93 ? -7.297 -5.159 19.759 1.00 91.94 93 LEU A N 1
ATOM 758 C CA . LEU A 1 93 ? -6.957 -6.401 20.453 1.00 91.94 93 LEU A CA 1
ATOM 759 C C . LEU A 1 93 ? -6.909 -6.210 21.973 1.00 91.94 93 LEU A C 1
ATOM 761 O O . LEU A 1 93 ? -7.420 -7.055 22.707 1.00 91.94 93 LEU A O 1
ATOM 765 N N . VAL A 1 94 ? -6.341 -5.097 22.449 1.00 89.56 94 VAL A N 1
ATOM 766 C CA . VAL A 1 94 ? -6.329 -4.757 23.882 1.00 89.56 94 VAL A CA 1
ATOM 767 C C . VAL A 1 94 ? -7.752 -4.591 24.412 1.00 89.56 94 VAL A C 1
ATOM 769 O O . VAL A 1 94 ? -8.074 -5.153 25.457 1.00 89.56 94 VAL A O 1
ATOM 772 N N . PHE A 1 95 ? -8.614 -3.878 23.683 1.00 87.06 95 PHE A N 1
ATOM 773 C CA . PHE A 1 95 ? -10.017 -3.706 24.058 1.00 87.06 95 PHE A CA 1
ATOM 774 C C . PHE A 1 95 ? -10.769 -5.043 24.114 1.00 87.06 95 PHE A C 1
ATOM 776 O O . PHE A 1 95 ? -11.437 -5.328 25.105 1.00 87.06 95 PHE A O 1
ATOM 783 N N . MET A 1 96 ? -10.621 -5.894 23.093 1.00 88.00 96 MET A N 1
ATOM 784 C CA . MET A 1 96 ? -11.246 -7.223 23.068 1.00 88.00 96 MET A CA 1
ATOM 785 C C . MET A 1 96 ? -10.794 -8.081 24.248 1.00 88.00 96 MET A C 1
ATOM 787 O O . MET A 1 96 ? -11.626 -8.675 24.925 1.00 88.00 96 MET A O 1
ATOM 791 N N . LYS A 1 97 ? -9.489 -8.086 24.541 1.00 87.06 97 LYS A N 1
ATOM 792 C CA . LYS A 1 97 ? -8.938 -8.814 25.685 1.00 87.06 97 LYS A CA 1
ATOM 793 C C . LYS A 1 97 ? -9.528 -8.319 27.008 1.00 87.06 97 LYS A C 1
ATOM 795 O O . LYS A 1 97 ? -9.897 -9.128 27.849 1.00 87.06 97 LYS A O 1
ATOM 800 N N . GLN A 1 98 ? -9.660 -7.003 27.177 1.00 83.19 98 GLN A N 1
ATOM 801 C CA . GLN A 1 98 ? -10.313 -6.426 28.353 1.00 83.19 98 GLN A CA 1
ATOM 802 C C . GLN A 1 98 ? -11.789 -6.829 28.442 1.00 83.19 98 GLN A C 1
ATOM 804 O O . GLN A 1 98 ? -12.262 -7.121 29.530 1.00 83.19 98 GLN A O 1
ATOM 809 N N . CYS A 1 99 ? -12.524 -6.880 27.330 1.00 80.94 99 CYS A N 1
ATOM 810 C CA . CYS A 1 99 ? -13.906 -7.362 27.340 1.00 80.94 99 CYS A CA 1
ATOM 811 C C . CYS A 1 99 ? -14.019 -8.852 27.701 1.00 80.94 99 CYS A C 1
ATOM 813 O O . CYS A 1 99 ? -14.944 -9.219 28.421 1.00 80.94 99 CYS A O 1
ATOM 815 N N . ASP A 1 100 ? -13.100 -9.690 27.218 1.00 80.12 100 ASP A N 1
ATOM 816 C CA . ASP A 1 100 ? -13.136 -11.141 27.434 1.00 80.12 100 ASP A CA 1
ATOM 817 C C . ASP A 1 100 ? -12.680 -11.552 28.847 1.00 80.12 100 ASP A C 1
ATOM 819 O O . ASP A 1 100 ? -13.158 -12.551 29.382 1.00 80.12 100 ASP A O 1
ATOM 823 N N . GLU A 1 101 ? -11.760 -10.803 29.465 1.00 74.38 101 GLU A N 1
ATOM 824 C CA . GLU A 1 101 ? -11.177 -11.142 30.774 1.00 74.38 101 GLU A CA 1
ATOM 825 C C . GLU A 1 101 ? -11.987 -10.623 31.978 1.00 74.38 101 GLU A C 1
ATOM 827 O O . GLU A 1 101 ? -11.689 -10.995 33.116 1.00 74.38 101 GLU A O 1
ATOM 832 N N . ILE A 1 102 ? -13.000 -9.773 31.772 1.00 71.12 102 ILE A N 1
ATOM 833 C CA . ILE A 1 102 ? -13.735 -9.142 32.877 1.00 71.12 102 ILE A CA 1
ATOM 834 C C . ILE A 1 102 ? -15.000 -9.933 33.231 1.00 71.12 102 ILE A C 1
ATOM 836 O O . ILE A 1 102 ? -15.994 -9.937 32.507 1.00 71.12 102 ILE A O 1
ATOM 840 N N . GLU A 1 103 ? -14.992 -10.541 34.418 1.00 63.41 103 GLU A N 1
ATOM 841 C CA . GLU A 1 103 ? -16.215 -11.011 35.069 1.00 63.41 103 GLU A CA 1
ATOM 842 C C . GLU A 1 103 ? -17.050 -9.813 35.549 1.00 63.41 103 GLU A C 1
ATOM 844 O O . GLU A 1 103 ? -16.537 -8.878 36.171 1.00 63.41 103 GLU A O 1
ATOM 849 N N . PHE A 1 104 ? -18.358 -9.832 35.275 1.00 68.81 104 PHE A N 1
ATOM 850 C CA . PHE A 1 104 ? -19.247 -8.750 35.692 1.00 68.81 104 PHE A CA 1
ATOM 851 C C . PHE A 1 104 ? -19.292 -8.635 37.225 1.00 68.81 104 PHE A C 1
ATOM 853 O O . PHE A 1 104 ? -19.607 -9.613 37.908 1.00 68.81 104 PHE A O 1
ATOM 860 N N . PRO A 1 105 ? -19.025 -7.448 37.796 1.00 70.75 105 PRO A N 1
ATOM 861 C CA . PRO A 1 105 ? -19.071 -7.268 39.237 1.00 70.75 105 PRO A CA 1
ATOM 862 C C . PRO A 1 105 ? -20.509 -7.413 39.759 1.00 70.75 105 PRO A C 1
ATOM 864 O O . PRO A 1 105 ? -21.453 -6.861 39.203 1.00 70.75 105 PRO A O 1
ATOM 867 N N . ASN A 1 106 ? -20.675 -8.096 40.894 1.00 70.56 106 ASN A N 1
ATOM 868 C CA . ASN A 1 106 ? -21.989 -8.402 41.487 1.00 70.56 106 ASN A CA 1
ATOM 869 C C . ASN A 1 106 ? -22.805 -7.166 41.936 1.00 70.56 106 ASN A C 1
ATOM 871 O O . ASN A 1 106 ? -23.966 -7.299 42.319 1.00 70.56 106 ASN A O 1
ATOM 875 N N . ALA A 1 107 ? -22.214 -5.966 41.915 1.00 81.94 107 ALA A N 1
ATOM 876 C CA . ALA A 1 107 ? -22.874 -4.713 42.263 1.00 81.94 107 ALA A CA 1
ATOM 877 C C . ALA A 1 107 ? -23.291 -3.927 41.008 1.00 81.94 107 ALA A C 1
ATOM 879 O O . ALA A 1 107 ? -22.498 -3.725 40.084 1.00 81.94 107 ALA A O 1
ATOM 880 N N . VAL A 1 108 ? -24.529 -3.421 41.012 1.00 77.75 108 VAL A N 1
ATOM 881 C CA . VAL A 1 108 ? -25.119 -2.649 39.902 1.00 77.75 108 VAL A CA 1
ATOM 882 C C . VAL A 1 108 ? -24.287 -1.404 39.571 1.00 77.75 108 VAL A C 1
ATOM 884 O O . VAL A 1 108 ? -24.021 -1.135 38.403 1.00 77.75 108 VAL A O 1
ATOM 887 N N . GLU A 1 109 ? -23.819 -0.680 40.590 1.00 78.94 109 GLU A N 1
ATOM 888 C CA . GLU A 1 109 ? -23.005 0.532 40.426 1.00 78.94 109 GLU A CA 1
ATOM 889 C C . GLU A 1 109 ? -21.638 0.231 39.788 1.00 78.94 109 GLU A C 1
ATOM 891 O O . GLU A 1 109 ? -21.219 0.914 38.854 1.00 78.94 109 GLU A O 1
ATOM 896 N N . SER A 1 110 ? -20.977 -0.849 40.214 1.00 75.94 110 SER A N 1
ATOM 897 C CA . SER A 1 110 ? -19.704 -1.296 39.635 1.00 75.94 110 SER A CA 1
ATOM 898 C C . SER A 1 110 ? -19.861 -1.773 38.188 1.00 75.94 110 SER A C 1
ATOM 900 O O . SER A 1 110 ? -19.007 -1.489 37.352 1.00 75.94 110 SER A O 1
ATOM 902 N N . THR A 1 111 ? -20.972 -2.442 37.861 1.00 78.19 111 THR A N 1
ATOM 903 C CA . THR A 1 111 ? -21.280 -2.845 36.477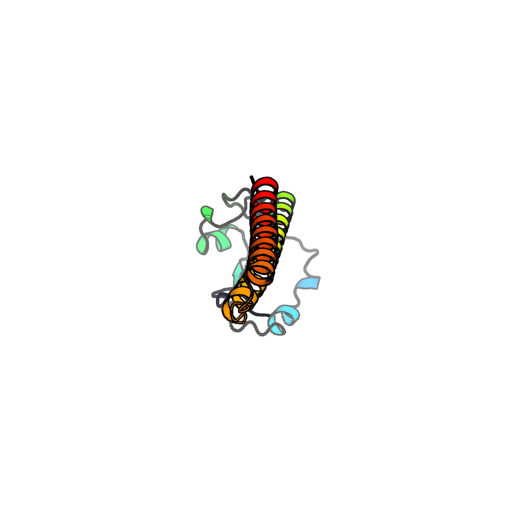 1.00 78.19 111 THR A CA 1
ATOM 904 C C . THR A 1 111 ? -21.528 -1.624 35.593 1.00 78.19 111 THR A C 1
ATOM 906 O O . THR A 1 111 ? -21.057 -1.564 34.459 1.00 78.19 111 THR A O 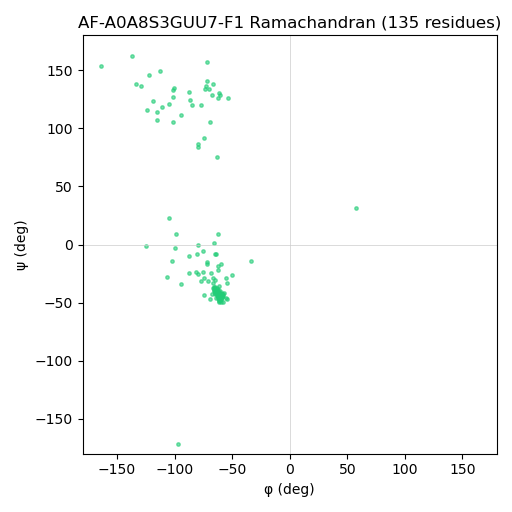1
ATOM 909 N N . GLN A 1 112 ? -22.226 -0.612 36.113 1.00 81.81 112 GLN A N 1
ATOM 910 C CA . GLN A 1 112 ? -22.474 0.629 35.386 1.00 81.81 112 GLN A CA 1
ATOM 911 C C . GLN A 1 112 ? -21.174 1.398 35.104 1.00 81.81 112 GLN A C 1
ATOM 913 O O . GLN A 1 112 ? -20.990 1.893 33.991 1.00 81.81 112 GLN A O 1
ATOM 918 N N . GLN A 1 113 ? -20.254 1.464 36.071 1.00 82.31 113 GLN A N 1
ATOM 919 C CA . GLN A 1 113 ? -18.930 2.063 35.871 1.00 82.31 113 GLN A CA 1
ATOM 920 C C . GLN A 1 113 ? -18.111 1.316 34.811 1.00 82.31 113 GLN A C 1
ATOM 922 O O . GLN A 1 113 ? -17.514 1.953 33.943 1.00 82.31 113 GLN A O 1
ATOM 927 N N . LEU A 1 114 ? -18.138 -0.018 34.831 1.00 81.50 114 LEU A N 1
ATOM 928 C CA . LEU A 1 114 ? -17.457 -0.850 33.840 1.00 81.50 114 LEU A CA 1
ATOM 929 C C . LEU A 1 114 ? -17.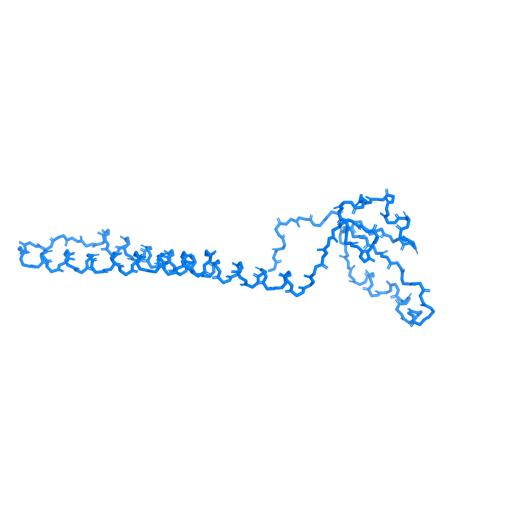994 -0.610 32.415 1.00 81.50 114 LEU A C 1
ATOM 931 O O . LEU A 1 114 ? -17.227 -0.414 31.475 1.00 81.50 114 LEU A O 1
ATOM 935 N N . LEU A 1 115 ? -19.319 -0.558 32.246 1.00 83.75 115 LEU A N 1
ATOM 936 C CA . LEU A 1 115 ? -19.944 -0.275 30.947 1.00 83.75 115 LEU A CA 1
ATOM 937 C C . LEU A 1 115 ? -19.595 1.123 30.422 1.00 83.75 115 LEU A C 1
ATOM 939 O O . LEU A 1 115 ? -19.386 1.295 29.219 1.00 83.75 115 LEU A O 1
ATOM 943 N N . LEU A 1 116 ? -19.504 2.118 31.311 1.00 87.19 116 LEU A N 1
ATOM 944 C CA . LEU A 1 116 ? -19.054 3.462 30.946 1.00 87.19 116 LEU A CA 1
ATOM 945 C C . LEU A 1 116 ? -17.609 3.442 30.430 1.00 87.19 116 LEU A C 1
ATOM 947 O O . LEU A 1 116 ? -17.346 4.048 29.394 1.00 87.19 116 LEU A O 1
ATOM 951 N N . GLN A 1 117 ? -16.706 2.704 31.084 1.00 85.31 117 GLN A N 1
ATOM 952 C CA . GLN A 1 117 ? -15.312 2.552 30.643 1.00 85.31 117 GLN A CA 1
ATOM 953 C C . GLN A 1 117 ? -15.201 1.875 29.269 1.00 85.31 117 GLN A C 1
ATOM 955 O O . GLN A 1 117 ? -14.492 2.368 28.389 1.00 85.31 117 GLN A O 1
ATOM 960 N N . HIS A 1 118 ? -15.951 0.797 29.028 1.00 84.75 118 HIS A N 1
ATOM 961 C CA . HIS A 1 118 ? -15.978 0.175 27.700 1.00 84.75 118 HIS A CA 1
ATOM 962 C C . HIS A 1 118 ? -16.552 1.115 26.637 1.00 84.75 118 HIS A C 1
ATOM 964 O O . HIS A 1 118 ? -16.056 1.163 25.510 1.00 84.75 118 HIS A O 1
ATOM 970 N N . SER A 1 119 ? -17.581 1.894 26.982 1.00 86.94 119 SER A N 1
ATOM 971 C CA . SER A 1 119 ? -18.163 2.868 26.059 1.00 86.94 119 SER A CA 1
ATOM 972 C C . SER A 1 119 ? -17.186 3.991 25.706 1.00 86.94 119 SER A C 1
ATOM 974 O O . SER A 1 119 ? -17.206 4.453 24.563 1.00 86.94 119 SER A O 1
ATOM 976 N N . THR A 1 120 ? -16.347 4.445 26.643 1.00 90.00 120 THR A N 1
ATOM 977 C CA . THR A 1 120 ? -15.323 5.459 26.352 1.00 90.00 120 THR A CA 1
ATOM 978 C C . THR A 1 120 ? -14.227 4.895 25.456 1.00 90.00 120 THR A C 1
ATOM 980 O O . THR A 1 120 ? -13.934 5.499 24.428 1.00 90.00 120 THR A O 1
ATOM 983 N N . GLN A 1 121 ? -13.711 3.700 25.760 1.00 86.19 121 GLN A N 1
ATOM 984 C CA . GLN A 1 121 ? -12.678 3.041 24.947 1.00 86.19 121 GLN A CA 1
ATOM 985 C C . GLN A 1 121 ? -13.159 2.739 23.521 1.00 86.19 121 GLN A C 1
ATOM 987 O O . GLN A 1 121 ? -12.449 2.975 22.545 1.00 86.19 121 GLN A O 1
ATOM 992 N N . LYS A 1 122 ? -14.408 2.280 23.371 1.00 89.00 122 LYS A N 1
ATOM 993 C CA . LYS A 1 122 ? -15.027 2.104 22.053 1.00 89.00 122 LYS A CA 1
ATOM 994 C C . LYS A 1 122 ? -15.074 3.420 21.267 1.00 89.00 122 LYS A C 1
ATOM 996 O O . LYS A 1 1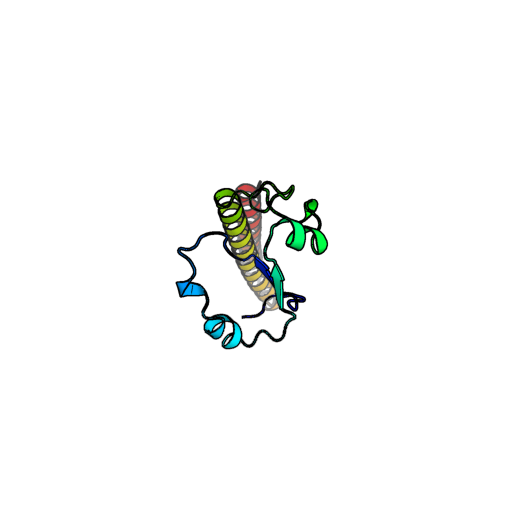22 ? -14.806 3.427 20.069 1.00 89.00 122 LYS A O 1
ATOM 1001 N N . ASN A 1 123 ? -15.426 4.529 21.918 1.00 91.00 123 ASN A N 1
ATOM 1002 C CA . ASN A 1 123 ? -15.493 5.834 21.259 1.00 91.00 123 ASN A CA 1
ATOM 1003 C C . ASN A 1 123 ? -14.100 6.313 20.808 1.00 91.00 123 ASN A C 1
ATOM 1005 O O . ASN A 1 123 ? -13.973 6.860 19.716 1.00 91.00 123 ASN A O 1
ATOM 1009 N N . GLU A 1 124 ? -13.053 6.055 21.595 1.00 90.56 124 GLU A N 1
ATOM 1010 C CA . GLU A 1 124 ? -11.660 6.330 21.207 1.00 90.56 124 GLU A CA 1
ATOM 1011 C C . GLU A 1 124 ? -11.265 5.555 19.939 1.00 90.56 124 GLU A C 1
ATOM 1013 O O . GLU A 1 124 ? -10.782 6.150 18.976 1.00 90.56 124 GLU A O 1
ATOM 1018 N N . LEU A 1 125 ? -11.581 4.257 19.871 1.00 90.56 125 LEU A N 1
ATOM 1019 C CA . LEU A 1 125 ? -11.348 3.432 18.677 1.00 90.56 125 LEU A CA 1
ATOM 1020 C C . LEU A 1 125 ? -12.088 3.960 17.437 1.00 90.56 125 LEU A C 1
ATOM 1022 O O . LEU A 1 125 ? -11.528 4.025 16.340 1.00 90.56 125 LEU A O 1
ATOM 1026 N N . GLU A 1 126 ? -13.348 4.370 17.596 1.00 90.62 126 GLU A N 1
ATOM 1027 C CA . GLU A 1 126 ? -14.133 4.962 16.506 1.00 90.62 126 GLU A CA 1
ATOM 1028 C C . GLU A 1 126 ? -13.594 6.328 16.050 1.00 90.62 126 GLU A C 1
ATOM 1030 O O . GLU A 1 126 ? -13.796 6.719 14.893 1.00 90.62 126 GLU A O 1
ATOM 1035 N N . GLN A 1 127 ? -12.953 7.086 16.941 1.00 91.44 127 GLN A N 1
ATOM 1036 C CA . GLN A 1 127 ? -12.303 8.353 16.604 1.00 91.44 127 GLN A CA 1
ATOM 1037 C C . GLN A 1 127 ? -11.002 8.120 15.842 1.00 91.44 127 GLN A C 1
ATOM 1039 O O . GLN A 1 127 ? -10.794 8.764 14.813 1.00 91.44 127 GLN A O 1
ATOM 1044 N N . GLU A 1 128 ? -10.181 7.163 16.272 1.00 88.69 128 GLU A N 1
ATOM 1045 C CA . GLU A 1 128 ? -8.945 6.806 15.571 1.00 88.69 128 GLU A CA 1
ATOM 1046 C C . GLU A 1 128 ? -9.231 6.263 14.166 1.00 88.69 128 GLU A C 1
ATOM 1048 O O . GLU A 1 128 ? -8.641 6.727 13.189 1.00 88.69 128 GLU A O 1
ATOM 1053 N N . LEU A 1 129 ? -10.240 5.400 14.006 1.00 89.69 129 LEU A N 1
ATOM 1054 C CA . LEU A 1 129 ? -10.672 4.951 12.679 1.00 89.69 129 LEU A CA 1
ATOM 1055 C C . LEU A 1 129 ? -11.108 6.124 11.778 1.00 89.69 129 LEU A C 1
ATOM 1057 O O . LEU A 1 129 ? -10.750 6.180 10.598 1.00 89.69 129 LEU A O 1
ATOM 1061 N N . ARG A 1 130 ? -11.869 7.084 12.322 1.00 90.88 130 ARG A N 1
ATOM 1062 C CA . ARG A 1 130 ? -12.285 8.289 11.582 1.00 90.88 130 ARG A CA 1
ATOM 1063 C C . ARG A 1 130 ? -11.100 9.170 11.205 1.00 90.88 130 ARG A C 1
ATOM 1065 O O . ARG A 1 130 ? -11.068 9.692 10.092 1.00 90.88 130 ARG A O 1
ATOM 1072 N N . ARG A 1 131 ? -10.130 9.321 12.105 1.00 89.19 131 ARG A N 1
ATOM 1073 C CA . ARG A 1 131 ? -8.907 10.087 11.867 1.00 89.19 131 ARG A CA 1
ATOM 1074 C C . ARG A 1 131 ? -8.091 9.485 10.730 1.00 89.19 131 ARG A C 1
ATOM 1076 O O . ARG A 1 131 ? -7.672 10.228 9.846 1.00 89.19 131 ARG A O 1
ATOM 1083 N N . ILE A 1 132 ? -7.904 8.164 10.732 1.00 87.62 132 ILE A N 1
ATOM 1084 C CA . ILE A 1 132 ? -7.225 7.454 9.641 1.00 87.62 132 ILE A CA 1
ATOM 1085 C C . ILE A 1 132 ? -7.968 7.723 8.334 1.00 87.62 132 ILE A C 1
ATOM 1087 O O . ILE A 1 132 ? -7.356 8.176 7.377 1.00 87.62 132 ILE A O 1
ATOM 1091 N N . LYS A 1 133 ? -9.293 7.558 8.306 1.00 85.38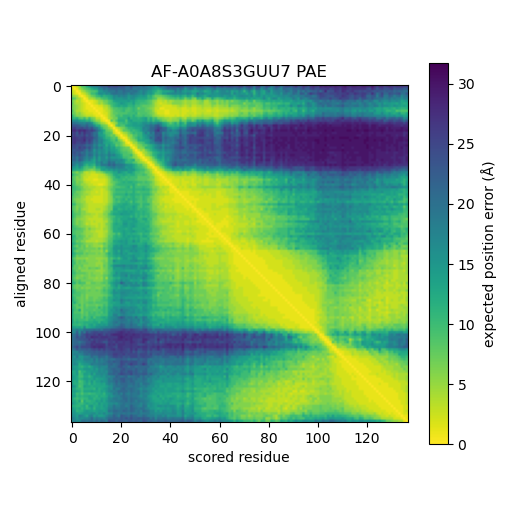 133 LYS A N 1
ATOM 1092 C CA . LYS A 1 133 ? -10.080 7.809 7.095 1.00 85.38 133 LYS A CA 1
ATOM 1093 C C . LYS A 1 133 ? -9.874 9.223 6.525 1.00 85.38 133 LYS A C 1
ATOM 1095 O O . LYS A 1 133 ? -9.612 9.356 5.341 1.00 85.38 133 LYS A O 1
ATOM 1100 N N . ILE A 1 134 ? -9.906 10.259 7.366 1.00 86.50 134 ILE A N 1
ATOM 1101 C CA . ILE A 1 134 ? -9.703 11.659 6.939 1.00 86.50 134 ILE A CA 1
ATOM 1102 C C . ILE A 1 134 ? -8.273 11.922 6.443 1.00 86.50 134 ILE A C 1
ATOM 1104 O O . ILE A 1 134 ? -8.071 12.767 5.581 1.00 86.50 134 ILE A O 1
ATOM 1108 N N . LEU A 1 135 ? -7.266 11.245 7.000 1.00 78.75 135 LEU A N 1
ATOM 1109 C CA . LEU A 1 135 ? -5.870 11.430 6.590 1.00 78.75 135 LEU A CA 1
ATOM 1110 C C . LEU A 1 135 ? -5.553 10.832 5.212 1.00 78.75 135 LEU A C 1
ATOM 1112 O O . LEU A 1 135 ? -4.504 11.165 4.659 1.00 78.75 135 LEU A O 1
ATOM 1116 N N . PHE A 1 136 ? -6.406 9.940 4.702 1.00 75.25 136 PHE A N 1
ATOM 1117 C CA . PHE A 1 136 ? -6.161 9.172 3.478 1.00 75.25 136 PHE A CA 1
ATOM 1118 C C . PHE A 1 136 ? -7.267 9.304 2.408 1.00 75.25 136 PHE A C 1
ATOM 1120 O O . PHE A 1 136 ? -7.102 8.719 1.337 1.00 75.25 136 PHE A O 1
ATOM 1127 N N . ASP A 1 137 ? -8.340 10.061 2.677 1.00 69.12 137 ASP A N 1
ATOM 1128 C CA . ASP A 1 137 ? -9.326 10.558 1.692 1.00 69.12 137 ASP A CA 1
ATOM 1129 C C . ASP A 1 137 ? -8.843 11.883 1.061 1.00 69.12 137 ASP A C 1
ATOM 1131 O O . ASP A 1 137 ? -9.018 12.054 -0.169 1.00 69.12 137 ASP A O 1
#

Sequence (137 aa):
DDFPYSIKCIYLLRPNSWMQRAISRITILNEITCSHPLIVCRTLAELHEHLDASQLSKDLAGLIDFRLFEWIERRAAIEKLTQSIHELSEMLLVFMKQCDEIEFPNAVESTQQLLLQHSTQKNELEQELRRIKILFD

InterPro domains:
  IPR036865 CRAL-TRIO lipid binding domain superfamily [G3DSA:3.40.525.10] (1-60)
  IPR051336 Rho GTPase-activating Guanine Nucleotide Exchange Factors [PTHR22826] (2-131)

pLDDT: mean 79.7, std 14.74, range [40.31, 94.31]

Organism: NCBI:txid392030

Mean predicted aligned error: 12.17 Å

Foldseek 3Di:
DDDPDDDAEAEAEDDPDPVCVVVVPPVVVVVPPPPHHYHYHDDLVSVCVPDPLCVDDVVSVHDDPDDPVVVVVVVVLVVVLVVLVVVLVVLVVVLVCVVVPDDQDPDPVSNVVVVVVSVVSVVVSVVSVVVSVVSND

Radius of gyration: 27.45 Å; Cα contacts (8 Å, |Δi|>4): 79; chains: 1; bounding box: 62×29×71 Å

Solvent-accessible surface area (backbone atoms only — not comparable to full-atom values): 8342 Å² total; per-residue (Å²): 141,75,74,98,61,84,77,77,64,46,81,43,76,54,79,94,52,80,88,50,61,81,68,66,56,62,61,67,62,62,70,50,75,64,95,42,57,75,46,78,25,76,45,67,68,60,43,53,76,78,40,61,43,79,80,27,38,50,95,69,73,21,67,33,88,77,51,68,68,61,52,51,53,52,49,53,51,51,52,52,50,53,51,53,52,48,54,51,50,53,55,49,51,53,51,50,50,55,63,73,70,56,77,81,54,95,43,70,68,58,39,51,52,51,52,50,53,54,52,50,54,52,50,51,53,57,47,51,55,50,50,52,50,67,77,76,111

Secondary structure (DSSP, 8-state):
---SS----EEEEPP-SGGGTTTT-THHHHHS--SS-EEEESSHHHHHTTS-GGGSBGGGT-SB---HHHHHHHHHHHHHHHHHHHHHHHHHHHHHHHHHH-PPPSSHHHHHHHHHHHHHHHHHHHHHHHHHHHHH-

Nearest PDB structures (foldseek):
  6inr-assembly1_A  TM=7.029E-01  e=3.884E+00  Candidatus Phytoplasma australasiaticum subsp. taiwanense
  6inr-assembly2_B  TM=7.154E-01  e=4.694E+00  Candidatus Phytoplasma australasiaticum subsp. taiwanense